Protein AF-A0ABD7BLD9-F1 (afdb_monomer)

Secondary structure (DSSP, 8-state):
--------EEEEEEEEEEEEE-TT-TTTS-TT-S--EEEEEBPTTS-HHHHHHHT-TT----TTS-EEEEEEEETTEEEEEEEETTSHHHHHHHT--TT-TT-S-EE--EEEEEEEEEEEEETTEEEEEEEEEEESSHHHHHHHHHHHHHHHHHHHHHTT-

Sequence (161 aa):
MSALLSPSFTRFAVERCIRIFAKNCEQYAPATSPNREFFLPVDPRQNAEILANITRPDYQQDPAVELGLVRTRVEGIEYSAVDAAGGALYEAAKAYVPHDHSCRFEPLGSYGGVFWRVVGHVFDAPASPMQIQVCSDEEAAKALCATFQAMLAAYQGSNRA

Radius of gyration: 18.1 Å; Cα contacts (8 Å, |Δi|>4): 274; chains: 1; bounding box: 53×32×52 Å

Mean predicted aligned error: 8.23 Å

Structure (mmCIF, N/CA/C/O backbone):
data_AF-A0ABD7BLD9-F1
#
_entry.id   AF-A0ABD7BLD9-F1
#
loop_
_atom_site.group_PDB
_atom_site.id
_atom_site.type_symbol
_atom_site.label_atom_id
_atom_site.label_alt_id
_atom_site.label_comp_id
_atom_site.label_asym_id
_atom_site.label_entity_id
_atom_site.label_seq_id
_atom_site.pdbx_PDB_ins_code
_atom_site.Cartn_x
_atom_site.Cartn_y
_atom_site.Cartn_z
_atom_site.occupancy
_atom_site.B_iso_or_equiv
_atom_site.auth_seq_id
_atom_site.auth_comp_id
_atom_site.auth_asym_id
_atom_site.auth_atom_id
_atom_site.pdbx_PDB_model_num
ATOM 1 N N . MET A 1 1 ? -34.495 15.289 6.408 1.00 37.28 1 MET A N 1
ATOM 2 C CA . MET A 1 1 ? -33.120 15.445 6.924 1.00 37.28 1 MET A CA 1
ATOM 3 C C . MET A 1 1 ? -32.543 14.045 7.055 1.00 37.28 1 MET A C 1
ATOM 5 O O . MET A 1 1 ? -32.951 13.337 7.964 1.00 37.28 1 MET A O 1
ATOM 9 N N . SER A 1 2 ? -31.717 13.592 6.105 1.00 42.50 2 SER A N 1
ATOM 10 C CA . SER A 1 2 ? -31.026 12.303 6.255 1.00 42.50 2 SER A CA 1
ATOM 11 C C . SER A 1 2 ? -29.986 12.465 7.350 1.00 42.50 2 SER A C 1
ATOM 13 O O . SER A 1 2 ? -29.088 13.294 7.210 1.00 42.50 2 SER A O 1
ATOM 15 N N . ALA A 1 3 ? -30.120 11.712 8.439 1.00 47.50 3 ALA A N 1
ATOM 16 C CA . ALA A 1 3 ? -29.008 11.516 9.351 1.00 47.50 3 ALA A CA 1
ATOM 17 C C . ALA A 1 3 ? -27.845 10.973 8.512 1.00 47.50 3 ALA A C 1
ATOM 19 O O . ALA A 1 3 ? -27.998 9.952 7.840 1.00 47.50 3 ALA A O 1
ATOM 20 N N . LEU A 1 4 ? -26.728 11.699 8.476 1.00 46.75 4 LEU A N 1
ATOM 21 C CA . LEU A 1 4 ? -25.478 11.177 7.940 1.00 46.75 4 LEU A CA 1
ATOM 22 C C . LEU A 1 4 ? -25.189 9.899 8.728 1.00 46.75 4 LEU A C 1
ATOM 24 O O . LEU A 1 4 ? -24.904 9.964 9.923 1.00 46.75 4 LEU A O 1
ATOM 28 N N . LEU A 1 5 ? -25.363 8.742 8.088 1.00 54.66 5 LEU A N 1
ATOM 29 C CA . LEU A 1 5 ? -24.954 7.462 8.645 1.00 54.66 5 LEU A CA 1
ATOM 30 C C . LEU A 1 5 ? -23.438 7.541 8.804 1.00 54.66 5 LEU A C 1
ATOM 32 O O . LEU A 1 5 ? -22.700 7.455 7.825 1.00 54.66 5 LEU A O 1
ATOM 36 N N . SER A 1 6 ? -22.976 7.794 10.026 1.00 61.00 6 SER A N 1
ATOM 37 C CA . SER A 1 6 ? -21.557 7.712 10.345 1.00 61.00 6 SER A CA 1
ATOM 38 C C . SER A 1 6 ? -21.075 6.301 9.994 1.00 61.00 6 SER A C 1
ATOM 40 O O . SER A 1 6 ? -21.747 5.334 10.376 1.00 61.00 6 SER A O 1
ATOM 42 N N . PRO A 1 7 ? -19.947 6.151 9.275 1.00 66.75 7 PRO A N 1
ATOM 43 C CA . PRO A 1 7 ? -19.446 4.837 8.900 1.00 66.75 7 PRO A CA 1
ATOM 44 C C . PRO A 1 7 ? -19.261 3.981 10.156 1.00 66.75 7 PRO A C 1
ATOM 46 O O . PRO A 1 7 ? -18.550 4.354 11.091 1.00 66.75 7 PRO A O 1
ATOM 49 N N . SER A 1 8 ? -19.947 2.839 10.191 1.00 84.06 8 SER A N 1
ATOM 50 C CA . SER A 1 8 ? -19.880 1.900 11.309 1.00 84.06 8 SER A CA 1
ATOM 51 C C . SER A 1 8 ? -18.700 0.962 11.101 1.00 84.06 8 SER A C 1
ATOM 53 O O . SER A 1 8 ? -18.798 -0.034 10.380 1.00 84.06 8 SER A O 1
ATOM 55 N N . PHE A 1 9 ? -17.564 1.307 11.706 1.00 90.62 9 PHE A N 1
ATOM 56 C CA . PHE A 1 9 ? -16.373 0.466 11.667 1.00 90.62 9 PHE A CA 1
ATOM 57 C C . PHE A 1 9 ? -16.610 -0.849 12.413 1.00 90.62 9 PHE A C 1
ATOM 59 O O . PHE A 1 9 ? -17.154 -0.873 13.515 1.00 90.62 9 PHE A O 1
ATOM 66 N N . THR A 1 10 ? -16.182 -1.951 11.808 1.00 90.94 10 THR A N 1
ATOM 67 C CA . THR A 1 10 ? -16.268 -3.301 12.385 1.00 90.94 10 THR A CA 1
ATOM 68 C C . THR A 1 10 ? -14.927 -3.784 12.918 1.00 90.94 10 THR A C 1
ATOM 70 O O . THR A 1 10 ? -14.888 -4.528 13.893 1.00 90.94 10 THR A O 1
ATOM 73 N N . ARG A 1 11 ? -13.827 -3.347 12.296 1.00 93.31 11 ARG A N 1
ATOM 74 C CA . ARG A 1 11 ? -12.450 -3.595 12.732 1.00 93.31 11 ARG A CA 1
ATOM 75 C C . ARG A 1 11 ? -11.491 -2.623 12.056 1.00 93.31 11 ARG A C 1
ATOM 77 O O . ARG A 1 11 ? -11.787 -2.096 10.983 1.00 93.31 11 ARG A O 1
ATOM 84 N N . PHE A 1 12 ? -10.306 -2.492 12.632 1.00 95.12 12 PHE A N 1
ATOM 85 C CA . PHE A 1 12 ? -9.159 -1.839 12.013 1.00 95.12 12 PHE A CA 1
ATOM 86 C C . PHE A 1 12 ? -8.058 -2.852 11.701 1.00 95.12 12 PHE A C 1
ATOM 88 O O . PHE A 1 12 ? -7.953 -3.893 12.355 1.00 95.12 12 PHE A O 1
ATOM 95 N N . ALA A 1 13 ? -7.253 -2.560 10.689 1.00 95.12 13 ALA A N 1
ATOM 96 C CA . ALA A 1 13 ? -6.106 -3.370 10.309 1.00 95.12 13 ALA A CA 1
ATOM 97 C C . ALA A 1 13 ? -4.926 -2.486 9.910 1.00 95.12 13 ALA A C 1
ATOM 99 O O . ALA A 1 13 ? -5.094 -1.322 9.541 1.00 95.12 13 ALA A O 1
ATOM 100 N N . VAL A 1 14 ? -3.737 -3.076 9.978 1.00 96.31 14 VAL A N 1
ATOM 101 C CA . VAL A 1 14 ? -2.514 -2.501 9.429 1.00 96.31 14 VAL A CA 1
ATOM 102 C C . VAL A 1 14 ? -2.194 -3.236 8.141 1.00 96.31 14 VAL A C 1
ATOM 104 O O . VAL A 1 14 ? -2.181 -4.466 8.112 1.00 96.31 14 VAL A O 1
ATOM 107 N N . GLU A 1 15 ? -1.923 -2.482 7.086 1.00 94.69 15 GLU A N 1
ATOM 108 C CA . GLU A 1 15 ? -1.541 -3.024 5.790 1.00 94.69 15 GLU A CA 1
ATOM 109 C C . GLU A 1 15 ? -0.257 -2.364 5.311 1.00 94.69 15 GLU A C 1
ATOM 111 O O . GLU A 1 15 ? -0.078 -1.149 5.417 1.00 94.69 15 GLU A O 1
ATOM 116 N N . ARG A 1 16 ? 0.629 -3.173 4.735 1.00 93.62 16 ARG A N 1
ATOM 117 C CA . ARG A 1 16 ? 1.784 -2.663 4.008 1.00 93.62 16 ARG A CA 1
ATOM 118 C C . ARG A 1 16 ? 1.305 -2.034 2.703 1.00 93.62 16 ARG A C 1
ATOM 120 O O . ARG A 1 16 ? 0.522 -2.645 1.974 1.00 93.62 16 ARG A O 1
ATOM 127 N N . CYS A 1 17 ? 1.775 -0.833 2.398 1.00 93.56 17 CYS A N 1
ATOM 128 C CA . CYS A 1 17 ? 1.384 -0.096 1.204 1.00 93.56 17 CYS A CA 1
ATOM 129 C C . CYS A 1 17 ? 2.589 0.512 0.485 1.00 93.56 17 CYS A C 1
ATOM 131 O O . CYS A 1 17 ? 3.674 0.651 1.048 1.00 93.56 17 CYS A O 1
ATOM 133 N N . ILE A 1 18 ? 2.392 0.873 -0.778 1.00 92.31 18 ILE A N 1
ATOM 134 C CA . ILE A 1 18 ? 3.360 1.634 -1.566 1.00 92.31 18 ILE A CA 1
ATOM 135 C C . ILE A 1 18 ? 2.833 3.054 -1.713 1.00 92.31 18 ILE A C 1
ATOM 137 O O . ILE A 1 18 ? 1.666 3.256 -2.055 1.00 92.31 18 ILE A O 1
ATOM 141 N N . ARG A 1 19 ? 3.704 4.030 -1.458 1.00 90.31 19 ARG A N 1
ATOM 142 C CA . ARG A 1 19 ? 3.489 5.433 -1.806 1.00 90.31 19 ARG A CA 1
ATOM 143 C C . ARG A 1 19 ? 3.684 5.600 -3.301 1.00 90.31 19 ARG A C 1
ATOM 145 O O . ARG A 1 19 ? 4.694 5.163 -3.848 1.00 90.31 19 ARG A O 1
ATOM 152 N N . ILE A 1 20 ? 2.734 6.249 -3.952 1.00 88.00 20 ILE A N 1
ATOM 153 C CA . ILE A 1 20 ? 2.707 6.376 -5.404 1.00 88.00 20 ILE A CA 1
ATOM 154 C C . ILE A 1 20 ? 2.574 7.844 -5.751 1.00 88.00 20 ILE A C 1
ATOM 156 O O . ILE A 1 20 ? 1.644 8.514 -5.304 1.00 88.00 20 ILE A O 1
ATOM 160 N N . PHE A 1 21 ? 3.478 8.329 -6.596 1.00 84.81 21 PHE A N 1
ATOM 161 C CA . PHE A 1 21 ? 3.357 9.641 -7.212 1.00 84.81 21 PHE A CA 1
ATOM 162 C C . PHE A 1 21 ? 2.781 9.477 -8.615 1.00 84.81 21 PHE A C 1
ATOM 164 O O . PHE A 1 21 ? 3.485 9.022 -9.510 1.00 84.81 21 PHE A O 1
ATOM 171 N N . ALA A 1 22 ? 1.535 9.893 -8.845 1.00 76.88 22 ALA A N 1
ATOM 172 C CA . ALA A 1 22 ? 0.863 9.934 -10.152 1.00 76.88 22 ALA A CA 1
ATOM 173 C C . ALA A 1 22 ? 1.484 10.966 -11.121 1.00 76.88 22 ALA A C 1
ATOM 175 O O . ALA A 1 22 ? 0.788 11.745 -11.779 1.00 76.88 22 ALA A O 1
ATOM 176 N N . LYS A 1 23 ? 2.813 11.038 -11.212 1.00 62.81 23 LYS A N 1
ATOM 177 C CA . LYS A 1 23 ? 3.492 11.817 -12.240 1.00 62.81 23 LYS A CA 1
ATOM 178 C C . LYS A 1 23 ? 3.207 11.130 -13.580 1.00 62.81 23 LYS A C 1
ATOM 180 O O . LYS A 1 23 ? 3.494 9.950 -13.733 1.00 62.81 23 LYS A O 1
ATOM 185 N N . ASN A 1 24 ? 2.606 11.866 -14.515 1.00 56.00 24 ASN A N 1
ATOM 186 C CA . ASN A 1 24 ? 2.241 11.412 -15.866 1.00 56.00 24 ASN A CA 1
ATOM 187 C C . ASN A 1 24 ? 1.140 10.335 -15.951 1.00 56.00 24 ASN A C 1
ATOM 189 O O . ASN A 1 24 ? 0.988 9.720 -17.000 1.00 56.00 24 ASN A O 1
ATOM 193 N N . CYS A 1 25 ? 0.350 10.125 -14.892 1.00 60.03 25 CYS A N 1
ATOM 194 C CA . CYS A 1 25 ? -0.799 9.220 -14.940 1.00 60.03 25 CYS A CA 1
ATOM 195 C C . CYS A 1 25 ? -2.110 10.017 -14.841 1.00 60.03 25 CYS A C 1
ATOM 197 O O . CYS A 1 25 ? -2.700 10.147 -13.766 1.00 60.03 25 CYS A O 1
ATOM 199 N N . GLU A 1 26 ? -2.539 10.590 -15.973 1.00 58.91 26 GLU A N 1
ATOM 200 C CA . GLU A 1 26 ? -3.742 11.440 -16.065 1.00 58.91 26 GLU A CA 1
ATOM 201 C C . GLU A 1 26 ? -5.019 10.728 -15.595 1.00 58.91 26 GLU A C 1
ATOM 203 O O . GLU A 1 26 ? -5.935 11.377 -15.096 1.00 58.91 26 GLU A O 1
ATOM 208 N N . GLN A 1 27 ? -5.039 9.393 -15.680 1.00 59.97 27 GLN A N 1
ATOM 209 C CA . GLN A 1 27 ? -6.126 8.531 -15.212 1.00 59.97 27 GLN A CA 1
ATOM 210 C C . GLN A 1 27 ? -6.359 8.618 -13.692 1.00 59.97 27 GLN A C 1
ATOM 212 O O . GLN A 1 27 ? -7.491 8.446 -13.246 1.00 59.97 27 GLN A O 1
ATOM 217 N N . TYR A 1 28 ? -5.320 8.895 -12.893 1.00 58.81 28 TYR A N 1
ATOM 218 C CA . TYR A 1 28 ? -5.415 8.917 -11.424 1.00 58.81 28 TYR A CA 1
ATOM 219 C C . TYR A 1 28 ? -5.365 10.318 -10.827 1.00 58.81 28 TYR A C 1
ATOM 221 O O . TYR A 1 28 ? -5.981 10.567 -9.792 1.00 58.81 28 TYR A O 1
ATOM 229 N N . ALA A 1 29 ? -4.650 11.241 -11.466 1.00 57.00 29 ALA A N 1
ATOM 230 C CA . ALA A 1 29 ? -4.637 12.638 -11.068 1.00 57.00 29 ALA A CA 1
ATOM 231 C C . ALA A 1 29 ? -4.320 13.518 -12.288 1.00 57.00 29 ALA A C 1
ATOM 233 O O . ALA A 1 29 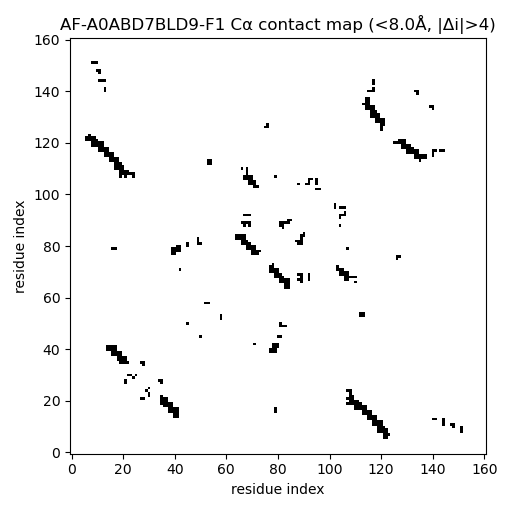? -3.227 13.397 -12.851 1.00 57.00 29 ALA A O 1
ATOM 234 N N . PRO A 1 30 ? -5.219 14.441 -12.683 1.00 60.75 30 PRO A N 1
ATOM 235 C CA . PRO A 1 30 ? -4.916 15.438 -13.703 1.00 60.75 30 PRO A CA 1
ATOM 236 C C . PRO A 1 30 ? -3.645 16.213 -13.355 1.00 60.75 30 PRO A C 1
ATOM 238 O O . PRO A 1 30 ? -3.318 16.397 -12.178 1.00 60.75 30 PRO A O 1
ATOM 241 N N . ALA A 1 31 ? -2.959 16.759 -14.363 1.00 61.91 31 ALA A N 1
ATOM 242 C CA . ALA A 1 31 ? -1.748 17.545 -14.136 1.00 61.91 31 ALA A CA 1
ATOM 243 C C . ALA A 1 31 ? -1.967 18.779 -13.220 1.00 61.91 31 ALA A C 1
ATOM 245 O O . ALA A 1 31 ? -1.028 19.348 -12.665 1.00 61.91 31 ALA A O 1
ATOM 246 N N . THR A 1 32 ? -3.208 19.188 -13.005 1.00 61.50 32 THR A N 1
ATOM 247 C CA . THR A 1 32 ? -3.576 20.300 -12.125 1.00 61.50 32 THR A CA 1
ATOM 248 C C . THR A 1 32 ? -3.943 19.868 -10.703 1.00 61.50 32 THR A C 1
ATOM 250 O O . THR A 1 32 ? -4.172 20.728 -9.857 1.00 61.50 32 THR A O 1
ATOM 253 N N . SER A 1 33 ? -3.994 18.562 -10.406 1.00 59.97 33 SER A N 1
ATOM 254 C CA . SER A 1 33 ? -4.363 18.071 -9.075 1.00 59.97 33 SER A CA 1
ATOM 255 C C . SER A 1 33 ? -3.238 18.315 -8.060 1.00 59.97 33 SER A C 1
ATOM 257 O O . SER A 1 33 ? -2.103 17.894 -8.313 1.00 59.97 33 SER A O 1
ATOM 259 N N . PRO A 1 34 ? -3.530 18.930 -6.896 1.00 59.12 34 PRO A N 1
ATOM 260 C CA . PRO A 1 34 ? -2.574 19.040 -5.794 1.00 59.12 34 PRO A CA 1
ATOM 261 C C . PRO A 1 34 ? -2.319 17.684 -5.113 1.00 59.12 34 PRO A C 1
ATOM 263 O O . PRO A 1 34 ? -1.252 17.472 -4.545 1.00 59.12 34 PRO A O 1
ATOM 266 N N . ASN A 1 35 ? -3.261 16.741 -5.226 1.00 61.50 35 ASN A N 1
ATOM 267 C CA . ASN A 1 35 ? -3.165 15.397 -4.661 1.00 61.50 35 ASN A CA 1
ATOM 268 C C . ASN A 1 35 ? -2.783 14.406 -5.760 1.00 61.50 35 ASN A C 1
ATOM 270 O O . ASN A 1 35 ? -3.634 13.726 -6.332 1.00 61.50 35 ASN A O 1
ATOM 274 N N . ARG A 1 36 ? -1.488 14.359 -6.083 1.00 75.06 36 ARG A N 1
ATOM 275 C CA . ARG A 1 36 ? -0.913 13.323 -6.961 1.00 75.06 36 ARG A CA 1
ATOM 276 C C . ARG A 1 36 ? -0.266 12.182 -6.190 1.00 75.06 36 ARG A C 1
ATOM 278 O O . ARG A 1 36 ? 0.298 11.277 -6.795 1.00 75.06 36 ARG A O 1
ATOM 285 N N . GLU A 1 37 ? -0.303 12.258 -4.871 1.00 85.19 37 GLU A N 1
ATOM 286 C CA . GLU A 1 37 ? 0.210 11.238 -3.980 1.00 85.19 37 GLU A CA 1
ATOM 287 C C . GLU A 1 37 ? -0.949 10.406 -3.445 1.00 85.19 37 GLU A C 1
ATOM 289 O O . GLU A 1 37 ? -1.935 10.947 -2.944 1.00 85.19 37 GLU A O 1
ATOM 294 N N . PHE A 1 38 ? -0.825 9.091 -3.550 1.00 87.00 38 PHE A N 1
ATOM 295 C CA . PHE A 1 38 ? -1.772 8.150 -2.971 1.00 87.00 38 PHE A CA 1
ATOM 296 C C . PHE A 1 38 ? -1.052 6.863 -2.569 1.00 87.00 38 PHE A C 1
ATOM 298 O O . PHE A 1 38 ? 0.122 6.665 -2.885 1.00 87.00 38 PHE A O 1
ATOM 305 N N . PHE A 1 39 ? -1.759 5.996 -1.848 1.00 90.00 39 PHE A N 1
ATOM 306 C CA . PHE A 1 39 ? -1.203 4.765 -1.305 1.00 90.00 39 PHE A CA 1
ATOM 307 C C . PHE A 1 39 ? -2.100 3.588 -1.665 1.00 90.00 39 PHE A C 1
ATOM 309 O O . PHE A 1 39 ? -3.309 3.627 -1.431 1.00 90.00 39 PHE A O 1
ATOM 316 N N . LEU A 1 40 ? -1.501 2.528 -2.199 1.00 91.62 40 LEU A N 1
ATOM 317 C CA . LEU A 1 40 ? -2.186 1.264 -2.462 1.00 91.62 40 LEU A CA 1
ATOM 318 C C . LEU A 1 40 ? -1.556 0.145 -1.635 1.00 91.62 40 LEU A C 1
ATOM 320 O O . LEU A 1 40 ? -0.348 0.186 -1.388 1.00 91.62 40 LEU A O 1
ATOM 324 N N . PRO A 1 41 ? -2.345 -0.847 -1.189 1.00 93.75 41 PRO A N 1
ATOM 325 C CA . PRO A 1 41 ? -1.791 -1.997 -0.492 1.00 93.75 41 PRO A CA 1
ATOM 326 C C . PRO A 1 41 ? -0.860 -2.764 -1.436 1.00 93.75 41 PRO A C 1
ATOM 328 O O . PRO A 1 41 ? -1.030 -2.735 -2.658 1.00 93.75 41 PRO A O 1
ATOM 331 N N . VAL A 1 42 ? 0.134 -3.443 -0.877 1.00 93.31 42 VAL A N 1
ATOM 332 C CA . VAL A 1 42 ? 1.005 -4.330 -1.658 1.00 93.31 42 VAL A CA 1
ATOM 333 C C . VAL A 1 42 ? 0.211 -5.570 -2.072 1.00 93.31 42 VAL A C 1
ATOM 335 O O . VAL A 1 42 ? -0.470 -6.160 -1.234 1.00 93.31 42 VAL A O 1
ATOM 338 N N . ASP A 1 43 ? 0.286 -5.966 -3.346 1.00 92.00 43 ASP A N 1
ATOM 339 C CA . ASP A 1 43 ? -0.347 -7.200 -3.828 1.00 92.00 43 ASP A CA 1
ATOM 340 C C . ASP A 1 43 ? 0.174 -8.385 -2.996 1.00 92.00 43 ASP A C 1
ATOM 342 O O . ASP A 1 43 ? 1.391 -8.543 -2.870 1.00 92.00 43 ASP A O 1
ATOM 346 N N . PRO A 1 44 ? -0.694 -9.239 -2.424 1.00 88.38 44 PRO A N 1
ATOM 347 C CA . PRO A 1 44 ? -0.256 -10.370 -1.603 1.00 88.38 44 PRO A CA 1
ATOM 348 C C . PRO A 1 44 ? 0.622 -11.377 -2.364 1.00 88.38 44 PRO A C 1
ATOM 350 O O . PRO A 1 44 ? 1.295 -12.196 -1.745 1.00 88.38 44 PRO A O 1
ATOM 353 N N . ARG A 1 45 ? 0.625 -11.326 -3.702 1.00 89.50 45 ARG A N 1
ATOM 354 C CA . ARG A 1 45 ? 1.457 -12.155 -4.585 1.00 89.50 45 ARG A CA 1
ATOM 355 C C . ARG A 1 45 ? 2.773 -11.473 -4.976 1.00 89.50 45 ARG A C 1
ATOM 357 O O . ARG A 1 45 ? 3.512 -12.027 -5.787 1.00 89.50 45 ARG A O 1
ATOM 364 N N . GLN A 1 46 ? 3.056 -10.278 -4.452 1.00 90.62 46 GLN A N 1
ATOM 365 C CA . GLN A 1 46 ? 4.307 -9.557 -4.678 1.00 90.62 46 GLN A CA 1
ATOM 366 C C . GLN A 1 46 ? 5.505 -10.457 -4.358 1.00 90.62 46 GLN A C 1
ATOM 368 O O . GLN A 1 46 ? 5.567 -11.074 -3.294 1.00 90.62 46 GLN A O 1
ATOM 373 N N . ASN A 1 47 ? 6.496 -10.484 -5.252 1.00 88.31 47 ASN A N 1
ATOM 374 C CA . ASN A 1 47 ? 7.745 -11.186 -4.982 1.00 88.31 47 ASN A CA 1
ATOM 375 C C . ASN A 1 47 ? 8.448 -10.540 -3.773 1.00 88.31 47 ASN A C 1
ATOM 377 O O . ASN A 1 47 ? 8.790 -9.350 -3.799 1.00 88.31 47 ASN A O 1
ATOM 381 N N . ALA A 1 48 ? 8.654 -11.339 -2.723 1.00 86.19 48 ALA A N 1
ATOM 382 C CA . ALA A 1 48 ? 9.219 -10.899 -1.455 1.00 86.19 48 ALA A CA 1
ATOM 383 C C . ALA A 1 48 ? 10.667 -10.398 -1.579 1.00 86.19 48 ALA A C 1
ATOM 385 O O . ALA A 1 48 ? 11.038 -9.474 -0.861 1.00 86.19 48 ALA A O 1
ATOM 386 N N . GLU A 1 49 ? 11.467 -10.948 -2.497 1.00 86.00 49 GLU A N 1
ATOM 387 C CA . GLU A 1 49 ? 12.856 -10.525 -2.717 1.00 86.00 49 GLU A CA 1
ATOM 388 C C . GLU A 1 49 ? 12.918 -9.130 -3.346 1.00 86.00 49 GLU A C 1
ATOM 390 O O . GLU A 1 49 ? 13.654 -8.263 -2.871 1.00 86.00 49 GLU A O 1
ATOM 395 N N . ILE A 1 50 ? 12.084 -8.881 -4.363 1.00 84.69 50 ILE A N 1
ATOM 396 C CA . ILE A 1 50 ? 11.954 -7.556 -4.990 1.00 84.69 50 ILE A CA 1
ATOM 397 C C . ILE A 1 50 ? 11.519 -6.537 -3.940 1.00 84.69 50 ILE A C 1
ATOM 399 O O . ILE A 1 50 ? 12.137 -5.481 -3.801 1.00 84.69 50 ILE A O 1
ATOM 403 N N . LEU A 1 51 ? 10.493 -6.882 -3.157 1.00 85.00 51 LEU A N 1
ATOM 404 C CA . LEU A 1 51 ? 9.980 -6.010 -2.110 1.00 85.00 51 LEU A CA 1
ATOM 405 C C . LEU A 1 51 ? 11.044 -5.724 -1.041 1.00 85.00 51 LEU A C 1
ATOM 407 O O . LEU A 1 51 ? 11.226 -4.573 -0.664 1.00 85.00 51 LEU A O 1
ATOM 411 N N . ALA A 1 52 ? 11.788 -6.736 -0.585 1.00 84.31 52 ALA A N 1
ATOM 412 C CA . ALA A 1 52 ? 12.858 -6.564 0.395 1.00 84.31 52 ALA A CA 1
ATOM 413 C C . ALA A 1 52 ? 13.942 -5.596 -0.103 1.00 84.31 52 ALA A C 1
ATOM 415 O O . ALA A 1 52 ? 14.391 -4.738 0.658 1.00 84.31 52 ALA A O 1
ATOM 416 N N . ASN A 1 53 ? 14.318 -5.678 -1.381 1.00 81.25 53 ASN A N 1
ATOM 417 C CA . ASN A 1 53 ? 15.341 -4.816 -1.973 1.00 81.25 53 ASN A CA 1
ATOM 418 C C . ASN A 1 53 ? 14.921 -3.343 -2.022 1.00 81.25 53 ASN A C 1
ATOM 420 O O . ASN A 1 53 ? 15.700 -2.479 -1.628 1.00 81.25 53 ASN A O 1
ATOM 424 N N . ILE A 1 54 ? 13.682 -3.053 -2.422 1.00 80.56 54 ILE A N 1
ATOM 425 C CA . ILE A 1 54 ? 13.186 -1.669 -2.555 1.00 80.56 54 ILE A CA 1
ATOM 426 C C . ILE A 1 54 ? 12.770 -1.032 -1.219 1.00 80.56 54 ILE A C 1
ATOM 428 O O . ILE A 1 54 ? 12.372 0.133 -1.180 1.00 80.56 54 ILE A O 1
ATOM 432 N N . THR A 1 55 ? 12.824 -1.797 -0.124 1.00 80.94 55 THR A N 1
ATOM 433 C CA . THR A 1 55 ? 12.456 -1.340 1.231 1.00 80.94 55 THR A CA 1
ATOM 434 C C . THR A 1 55 ? 13.638 -0.996 2.118 1.00 80.94 55 THR A C 1
ATOM 436 O O . THR A 1 55 ? 13.441 -0.605 3.268 1.00 80.94 55 THR A O 1
ATOM 439 N N . ARG A 1 56 ? 14.865 -1.148 1.617 1.00 70.31 56 ARG A N 1
ATOM 440 C CA . ARG A 1 56 ? 16.049 -0.857 2.418 1.00 70.31 56 ARG A CA 1
ATOM 441 C C . ARG A 1 56 ? 16.189 0.657 2.635 1.00 70.31 56 ARG A C 1
ATOM 443 O O . ARG A 1 56 ? 15.931 1.417 1.704 1.00 70.31 56 ARG A O 1
ATOM 450 N N . PRO A 1 57 ? 16.608 1.121 3.826 1.00 60.69 57 PRO A N 1
ATOM 451 C CA . PRO A 1 57 ? 16.788 2.551 4.103 1.00 60.69 57 PRO A CA 1
ATOM 452 C C . PRO A 1 57 ? 17.819 3.230 3.192 1.00 60.69 57 PRO A C 1
ATOM 454 O O . PRO A 1 57 ? 17.738 4.430 2.946 1.00 60.69 57 PRO A O 1
ATOM 457 N N . ASP A 1 58 ? 18.790 2.459 2.705 1.00 60.66 58 ASP A N 1
ATOM 458 C CA . ASP A 1 58 ? 19.835 2.861 1.767 1.00 60.66 58 ASP A CA 1
ATOM 459 C C . ASP A 1 58 ? 19.455 2.605 0.304 1.00 60.66 58 ASP A C 1
ATOM 461 O O . ASP A 1 58 ? 20.287 2.820 -0.579 1.00 60.66 58 ASP A O 1
ATOM 465 N N . TYR A 1 59 ? 18.215 2.176 0.028 1.00 63.38 59 TYR A N 1
ATOM 466 C CA . TYR A 1 59 ? 17.704 2.078 -1.332 1.00 63.38 59 TYR A CA 1
ATOM 467 C C . TYR A 1 59 ? 17.617 3.481 -1.933 1.00 63.38 59 TYR A C 1
ATOM 469 O O . TYR A 1 59 ? 16.611 4.187 -1.848 1.00 63.38 59 TYR A O 1
ATOM 477 N N . GLN A 1 60 ? 18.711 3.896 -2.555 1.00 61.06 60 GLN A N 1
ATOM 478 C CA . GLN A 1 60 ? 18.674 4.892 -3.599 1.00 61.06 60 GLN A CA 1
ATOM 479 C C . GLN A 1 60 ? 18.132 4.188 -4.831 1.00 61.06 60 GLN A C 1
ATOM 481 O O . GLN A 1 60 ? 18.596 3.102 -5.176 1.00 61.06 60 GLN A O 1
ATOM 486 N N . GLN A 1 61 ? 17.123 4.785 -5.461 1.00 63.06 61 GLN A N 1
ATOM 487 C CA . GLN A 1 61 ? 16.641 4.320 -6.749 1.00 63.06 61 GLN A CA 1
ATOM 488 C C . GLN A 1 61 ? 17.831 4.354 -7.713 1.00 63.06 61 GLN A C 1
ATOM 490 O O . GLN A 1 61 ? 18.217 5.425 -8.178 1.00 63.06 61 GLN A O 1
ATOM 495 N N . ASP A 1 62 ? 18.461 3.198 -7.927 1.00 61.06 62 ASP A N 1
ATOM 496 C CA . ASP A 1 62 ? 19.539 3.058 -8.893 1.00 61.06 62 ASP A CA 1
ATOM 497 C C . ASP A 1 62 ? 18.944 3.439 -10.253 1.00 61.06 62 ASP A C 1
ATOM 499 O O . ASP A 1 62 ? 17.992 2.787 -10.690 1.00 61.06 62 ASP A O 1
ATOM 503 N N . PRO A 1 63 ? 19.442 4.492 -10.925 1.00 56.34 63 PRO A N 1
ATOM 504 C CA . PRO A 1 63 ? 18.932 4.885 -12.231 1.00 56.34 63 PRO A CA 1
ATOM 505 C C . PRO A 1 63 ? 19.015 3.757 -13.270 1.00 56.34 63 PRO A C 1
ATOM 507 O O . PRO A 1 63 ? 18.294 3.807 -14.263 1.00 56.34 63 PRO A O 1
ATOM 510 N N . ALA A 1 64 ? 19.881 2.757 -13.056 1.00 54.03 64 ALA A N 1
ATOM 511 C CA . ALA A 1 64 ? 19.991 1.568 -13.895 1.00 54.03 64 ALA A CA 1
ATOM 512 C C . ALA A 1 64 ? 18.940 0.487 -13.575 1.00 54.03 64 ALA A C 1
ATOM 514 O O . ALA A 1 64 ? 18.676 -0.367 -14.420 1.00 54.03 64 ALA A O 1
ATOM 515 N N . VAL A 1 65 ? 18.322 0.518 -12.388 1.00 64.25 65 VAL A N 1
ATOM 516 C CA . VAL A 1 65 ? 17.232 -0.387 -12.001 1.00 64.25 65 VAL A CA 1
ATOM 517 C C . VAL A 1 65 ? 15.909 0.342 -12.194 1.00 64.25 65 VAL A C 1
ATOM 519 O O . VAL A 1 65 ? 15.340 0.936 -11.276 1.00 64.25 65 VAL A O 1
ATOM 522 N N . GLU A 1 66 ? 15.406 0.299 -13.423 1.00 74.38 66 GLU A N 1
ATOM 523 C CA . GLU A 1 66 ? 14.060 0.779 -13.705 1.00 74.38 66 GLU A CA 1
ATOM 524 C C . GLU A 1 66 ? 13.044 -0.133 -13.000 1.00 74.38 66 GLU A C 1
ATOM 526 O O . GLU A 1 66 ? 13.123 -1.360 -13.083 1.00 74.38 66 GLU A O 1
ATOM 531 N N . LEU A 1 67 ? 12.107 0.469 -12.267 1.00 80.19 67 LEU A N 1
ATOM 532 C CA . LEU A 1 67 ? 11.031 -0.247 -11.593 1.00 80.19 67 LEU A CA 1
ATOM 533 C C . LEU A 1 67 ? 9.715 0.016 -12.309 1.00 80.19 67 LEU A C 1
ATOM 535 O O . LEU A 1 67 ? 9.360 1.161 -12.589 1.00 80.19 67 LEU A O 1
ATOM 539 N N . GLY A 1 68 ? 8.970 -1.053 -12.540 1.00 83.38 68 GLY A N 1
ATOM 540 C CA . GLY A 1 68 ? 7.605 -1.010 -13.034 1.00 83.38 68 GLY A CA 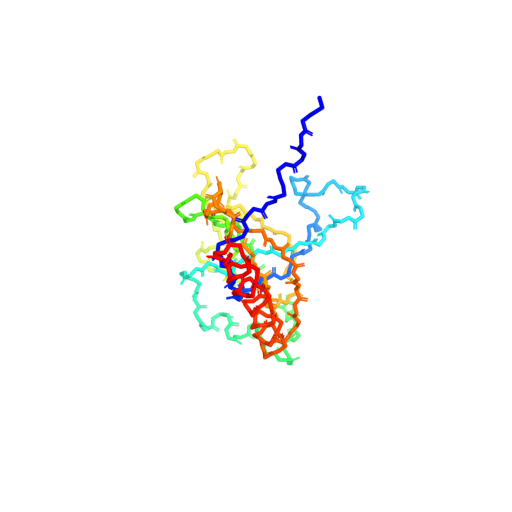1
ATOM 541 C C . GLY A 1 68 ? 6.679 -1.105 -11.846 1.00 83.38 68 GLY A C 1
ATOM 542 O O . GLY A 1 68 ? 6.689 -2.110 -11.138 1.00 83.38 68 GLY A O 1
ATOM 543 N N . LEU A 1 69 ? 5.889 -0.063 -11.619 1.00 87.38 69 LEU A N 1
ATOM 544 C CA . LEU A 1 69 ? 4.812 -0.097 -10.646 1.00 87.38 69 LEU A CA 1
ATOM 545 C C . LEU A 1 69 ? 3.509 -0.355 -11.402 1.00 87.38 69 LEU A C 1
ATOM 547 O O . LEU A 1 69 ? 3.174 0.387 -12.322 1.00 87.38 69 LEU A O 1
ATOM 551 N N . VAL A 1 70 ? 2.770 -1.389 -11.013 1.00 88.19 70 VAL A N 1
ATOM 552 C CA . VAL A 1 70 ? 1.508 -1.761 -11.658 1.00 88.19 70 VAL A CA 1
ATOM 553 C C . VAL A 1 70 ? 0.368 -1.837 -10.669 1.00 88.19 70 VAL A C 1
ATOM 555 O O . VAL A 1 70 ? 0.526 -2.296 -9.536 1.00 88.19 70 VAL A O 1
ATOM 558 N N . ARG A 1 71 ? -0.806 -1.411 -11.122 1.00 86.69 71 ARG A N 1
ATOM 559 C CA . ARG A 1 71 ? -2.072 -1.687 -10.469 1.00 86.69 71 ARG A CA 1
ATOM 560 C C . ARG A 1 71 ? -2.440 -3.122 -10.778 1.00 86.69 71 ARG A C 1
ATOM 562 O O . ARG A 1 71 ? -2.445 -3.536 -11.938 1.00 86.69 71 ARG A O 1
ATOM 569 N N . THR A 1 72 ? -2.797 -3.853 -9.738 1.00 86.81 72 THR A N 1
ATOM 570 C CA . THR A 1 72 ? -3.376 -5.185 -9.855 1.00 86.81 72 THR A CA 1
ATOM 571 C C . THR A 1 72 ? -4.728 -5.211 -9.158 1.00 86.81 72 THR A C 1
ATOM 573 O O . THR A 1 72 ? -5.043 -4.356 -8.325 1.00 86.81 72 THR A O 1
ATOM 576 N N . ARG A 1 73 ? -5.555 -6.195 -9.512 1.00 84.81 73 ARG A N 1
ATOM 577 C CA . ARG A 1 73 ? -6.841 -6.431 -8.859 1.00 84.81 73 ARG A CA 1
ATOM 578 C C . ARG A 1 73 ? -6.956 -7.895 -8.457 1.00 84.81 73 ARG A C 1
ATOM 580 O O . ARG A 1 73 ? -6.781 -8.779 -9.296 1.00 84.81 73 ARG A O 1
ATOM 587 N N . VAL A 1 74 ? -7.255 -8.145 -7.187 1.00 81.44 74 VAL A N 1
ATOM 588 C CA . VAL A 1 74 ? -7.513 -9.486 -6.641 1.00 81.44 74 VAL A CA 1
ATOM 589 C C . VAL A 1 74 ? -8.848 -9.429 -5.922 1.00 81.44 74 VAL A C 1
ATOM 591 O O . VAL A 1 74 ? -9.031 -8.592 -5.048 1.00 81.44 74 VAL A O 1
ATOM 594 N N . GLU A 1 75 ? -9.804 -10.258 -6.348 1.00 80.44 75 GLU A N 1
ATOM 595 C CA . GLU A 1 75 ? -11.144 -10.337 -5.734 1.00 80.44 75 GLU A CA 1
ATOM 596 C C . GLU A 1 75 ? -11.866 -8.976 -5.621 1.00 80.44 75 GLU A C 1
ATOM 598 O O . GLU A 1 75 ? -12.617 -8.715 -4.689 1.00 80.44 75 GLU A O 1
ATOM 603 N N . GLY A 1 76 ? -11.635 -8.083 -6.590 1.00 76.94 76 GLY A N 1
ATOM 604 C CA . GLY A 1 76 ? -12.228 -6.740 -6.609 1.00 76.94 76 GLY A CA 1
ATOM 605 C C . GLY A 1 76 ? -11.464 -5.684 -5.803 1.00 76.94 76 GLY A C 1
ATOM 606 O O . GLY A 1 76 ? -11.789 -4.507 -5.916 1.00 76.94 76 GLY A O 1
ATOM 607 N N . ILE A 1 77 ? -10.421 -6.068 -5.065 1.00 81.75 77 ILE A N 1
ATOM 608 C CA . ILE A 1 77 ? -9.568 -5.157 -4.296 1.00 81.75 77 ILE A CA 1
ATOM 609 C C . ILE A 1 77 ? -8.388 -4.716 -5.160 1.00 81.75 77 ILE A C 1
ATOM 611 O O . ILE A 1 77 ? -7.758 -5.533 -5.836 1.00 81.75 77 ILE A O 1
ATOM 615 N N . GLU A 1 78 ? -8.102 -3.416 -5.154 1.00 87.12 78 GLU A N 1
ATOM 616 C CA . GLU A 1 78 ? -6.977 -2.835 -5.885 1.00 87.12 78 GLU A CA 1
ATOM 617 C C . GLU A 1 78 ? -5.702 -2.863 -5.046 1.00 87.12 78 GLU A C 1
ATOM 619 O O . GLU A 1 78 ? -5.688 -2.425 -3.893 1.00 87.12 78 GLU A O 1
ATOM 624 N N . TYR A 1 79 ? -4.623 -3.332 -5.661 1.00 90.62 79 TYR A N 1
ATOM 625 C CA . TYR A 1 79 ? -3.296 -3.390 -5.073 1.00 90.62 79 TYR A CA 1
ATOM 626 C C . TYR A 1 79 ? -2.275 -2.725 -5.989 1.00 90.62 79 TYR A C 1
ATOM 628 O O . TYR A 1 79 ? -2.544 -2.372 -7.141 1.00 90.62 79 TYR A O 1
ATOM 636 N N . SER A 1 80 ? -1.078 -2.573 -5.447 1.00 91.81 80 SER A N 1
ATOM 637 C CA . SER A 1 80 ? 0.123 -2.202 -6.173 1.00 91.81 80 SER A CA 1
ATOM 638 C C . SER A 1 80 ? 1.134 -3.339 -6.113 1.00 91.81 80 SER A C 1
ATOM 640 O O . SER A 1 80 ? 1.339 -3.941 -5.057 1.00 91.81 80 SER A O 1
ATOM 642 N N . ALA A 1 81 ? 1.770 -3.621 -7.242 1.00 92.00 81 ALA A N 1
ATOM 643 C CA . ALA A 1 81 ? 2.902 -4.530 -7.330 1.00 92.00 81 ALA A CA 1
ATOM 644 C C . ALA A 1 81 ? 4.071 -3.830 -8.027 1.00 92.00 81 ALA A C 1
ATOM 646 O O . ALA A 1 81 ? 3.869 -2.949 -8.865 1.00 92.00 81 ALA A O 1
ATOM 647 N N . VAL A 1 82 ? 5.287 -4.216 -7.658 1.00 90.38 82 VAL A N 1
ATOM 648 C CA . VAL A 1 82 ? 6.539 -3.698 -8.210 1.00 90.38 82 VAL A CA 1
ATOM 649 C C . VAL A 1 82 ? 7.322 -4.839 -8.825 1.00 90.38 82 VAL A C 1
ATOM 651 O O . VAL A 1 82 ? 7.437 -5.916 -8.236 1.00 90.38 82 VAL A O 1
ATOM 654 N N . ASP A 1 83 ? 7.910 -4.572 -9.978 1.00 88.62 83 ASP A N 1
ATOM 655 C CA . ASP A 1 83 ? 8.841 -5.475 -10.637 1.00 88.62 83 ASP A CA 1
ATOM 656 C C . ASP A 1 83 ? 10.016 -4.690 -11.220 1.00 88.62 83 ASP A C 1
ATOM 658 O O . ASP A 1 83 ? 9.913 -3.484 -11.461 1.00 88.62 83 ASP A O 1
ATOM 662 N N . ALA A 1 84 ? 11.146 -5.362 -11.400 1.00 85.38 84 ALA A N 1
ATOM 663 C CA . ALA A 1 84 ? 12.325 -4.763 -12.010 1.00 85.38 84 ALA A CA 1
ATOM 664 C C . ALA A 1 84 ? 12.208 -4.757 -13.542 1.00 85.38 84 ALA A C 1
ATOM 666 O O . ALA A 1 84 ? 11.423 -5.509 -14.123 1.00 85.38 84 ALA A O 1
ATOM 667 N N . ALA A 1 85 ? 13.015 -3.925 -14.200 1.00 80.38 85 ALA A N 1
ATOM 668 C CA . ALA A 1 85 ? 13.139 -3.881 -15.652 1.00 80.38 85 ALA A CA 1
ATOM 669 C C . ALA A 1 85 ? 13.353 -5.282 -16.248 1.00 80.38 85 ALA A C 1
ATOM 671 O O . ALA A 1 85 ? 14.176 -6.056 -15.757 1.00 80.38 85 ALA A O 1
ATOM 672 N N . GLY A 1 86 ? 12.614 -5.608 -17.310 1.00 79.19 86 GLY A N 1
ATOM 673 C CA . GLY A 1 86 ? 12.637 -6.933 -17.940 1.00 79.19 86 GLY A CA 1
ATOM 674 C C . GLY A 1 86 ? 11.872 -8.024 -17.178 1.00 79.19 86 GLY A C 1
ATOM 675 O O . GLY A 1 86 ? 11.759 -9.144 -17.676 1.00 79.19 86 GLY A O 1
ATOM 676 N N . GLY A 1 87 ? 11.328 -7.720 -15.996 1.00 83.88 87 GLY A N 1
ATOM 677 C CA . GL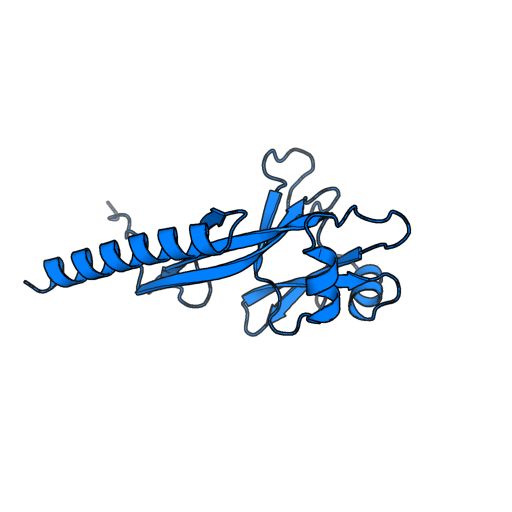Y A 1 87 ? 10.414 -8.594 -15.271 1.00 83.88 87 GLY A CA 1
ATOM 678 C C . GLY A 1 87 ? 9.051 -8.713 -15.959 1.00 83.88 87 GLY A C 1
ATOM 679 O O . GLY A 1 87 ? 8.637 -7.852 -16.739 1.00 83.88 87 GLY A O 1
ATOM 680 N N . ALA A 1 88 ? 8.329 -9.800 -15.682 1.00 84.69 88 ALA A N 1
ATOM 681 C CA . ALA A 1 88 ? 7.071 -10.105 -16.361 1.00 84.69 88 ALA A CA 1
ATOM 682 C C . ALA A 1 88 ? 5.978 -9.054 -16.103 1.00 84.69 88 ALA A C 1
ATOM 684 O O . ALA A 1 88 ? 5.215 -8.735 -17.015 1.00 84.69 88 ALA A O 1
ATOM 685 N N . LEU A 1 89 ? 5.895 -8.502 -14.885 1.00 82.56 89 LEU A N 1
ATOM 686 C CA . LEU A 1 89 ? 4.920 -7.453 -14.573 1.00 82.56 89 LEU A CA 1
ATOM 687 C C . LEU A 1 89 ? 5.343 -6.117 -15.182 1.00 82.56 89 LEU A C 1
ATOM 689 O O . LEU A 1 89 ? 4.488 -5.373 -15.653 1.00 82.56 89 LEU A O 1
ATOM 693 N N . TYR A 1 90 ? 6.647 -5.834 -15.205 1.00 82.62 90 TYR A N 1
ATOM 694 C CA . TYR A 1 90 ? 7.198 -4.631 -15.826 1.00 82.62 90 TYR A CA 1
ATOM 695 C C . TYR A 1 90 ? 6.914 -4.606 -17.337 1.00 82.62 90 TYR A C 1
ATOM 697 O O . TYR A 1 90 ? 6.3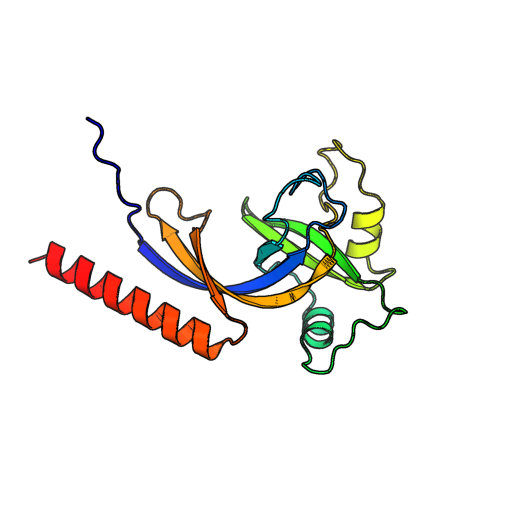79 -3.623 -17.851 1.00 82.62 90 TYR A O 1
ATOM 705 N N . GLU A 1 91 ? 7.187 -5.702 -18.051 1.00 83.12 91 GLU A N 1
ATOM 706 C CA . GLU A 1 91 ? 6.904 -5.784 -19.489 1.00 83.12 91 GLU A CA 1
ATOM 707 C C . GLU A 1 91 ? 5.395 -5.764 -19.776 1.00 83.12 91 GLU A C 1
ATOM 709 O O . GLU A 1 91 ? 4.952 -5.108 -20.720 1.00 83.12 91 GLU A O 1
ATOM 714 N N . ALA A 1 92 ? 4.577 -6.392 -18.922 1.00 78.12 92 ALA A N 1
ATOM 715 C CA . ALA A 1 92 ? 3.123 -6.306 -19.035 1.00 78.12 92 ALA A CA 1
ATOM 716 C C . ALA A 1 92 ? 2.592 -4.876 -18.816 1.00 78.12 92 ALA A C 1
ATOM 718 O O . ALA A 1 92 ? 1.665 -4.464 -19.509 1.00 78.12 92 ALA A O 1
ATOM 719 N N . ALA A 1 93 ? 3.196 -4.105 -17.904 1.00 76.81 93 ALA A N 1
ATOM 720 C CA . ALA A 1 93 ? 2.872 -2.694 -17.686 1.00 76.81 93 ALA A CA 1
ATOM 721 C C . ALA A 1 93 ? 3.166 -1.840 -18.920 1.00 76.81 93 ALA A C 1
ATOM 723 O O . ALA A 1 93 ? 2.388 -0.957 -19.273 1.00 76.81 93 ALA A O 1
ATOM 724 N N . LYS A 1 94 ? 4.303 -2.094 -19.577 1.00 77.44 94 LYS A N 1
ATOM 725 C CA . LYS A 1 94 ? 4.734 -1.355 -20.773 1.00 77.44 94 LYS A CA 1
ATOM 726 C C . LYS A 1 94 ? 3.875 -1.647 -21.988 1.00 77.44 94 LYS A C 1
ATOM 728 O O . LYS A 1 94 ? 3.684 -0.768 -22.820 1.00 77.44 94 LYS A O 1
ATOM 733 N N . ALA A 1 95 ? 3.360 -2.867 -22.079 1.00 78.88 95 ALA A N 1
ATOM 734 C CA . ALA A 1 95 ? 2.424 -3.264 -23.119 1.00 78.88 95 ALA A CA 1
ATOM 735 C C . ALA A 1 95 ? 0.995 -2.733 -22.885 1.00 78.88 95 ALA A C 1
ATOM 737 O O . ALA A 1 95 ? 0.115 -3.019 -23.695 1.00 78.88 95 ALA A O 1
ATOM 738 N N . TYR A 1 96 ? 0.743 -1.984 -21.800 1.00 76.25 96 TYR A N 1
ATOM 739 C CA . TYR A 1 96 ? -0.574 -1.428 -21.503 1.00 76.25 96 TYR A CA 1
ATOM 740 C C . TYR A 1 96 ? -1.052 -0.482 -22.605 1.00 76.25 96 TYR A C 1
ATOM 742 O O . TYR A 1 96 ? -0.390 0.501 -22.946 1.00 76.25 96 TYR A O 1
ATOM 750 N N . VAL A 1 97 ? -2.254 -0.755 -23.109 1.00 74.25 97 VAL A N 1
ATOM 751 C CA . VAL A 1 97 ? -2.963 0.118 -24.039 1.00 74.25 97 VAL A CA 1
ATOM 752 C C . VAL A 1 97 ? -4.092 0.809 -23.273 1.00 74.25 97 VAL A C 1
ATOM 754 O O . VAL A 1 97 ? -4.980 0.129 -22.754 1.00 74.25 97 VAL A O 1
ATOM 757 N N . PRO A 1 98 ? -4.101 2.153 -23.187 1.00 71.31 98 PRO A N 1
ATOM 758 C CA . PRO A 1 98 ? -5.186 2.877 -22.539 1.00 71.31 98 PRO A CA 1
ATOM 759 C C . PRO A 1 98 ? -6.548 2.493 -23.123 1.00 71.31 98 PRO A C 1
ATOM 761 O O . PRO A 1 98 ? -6.698 2.390 -24.339 1.00 71.31 98 PRO A O 1
ATOM 764 N N . HIS A 1 99 ? -7.548 2.328 -22.255 1.00 68.94 99 HIS A N 1
ATOM 765 C CA . HIS A 1 99 ? -8.917 1.926 -22.615 1.00 68.94 99 HIS A CA 1
ATOM 766 C C . HIS A 1 99 ? -9.075 0.489 -23.144 1.00 68.94 99 HIS A C 1
ATOM 768 O O . HIS A 1 99 ? -10.184 0.106 -23.519 1.00 68.94 99 HIS A O 1
ATOM 774 N N . ASP A 1 100 ? -8.023 -0.333 -23.110 1.00 71.00 100 ASP A N 1
ATOM 775 C CA . ASP A 1 100 ? -8.145 -1.777 -23.287 1.00 71.00 100 ASP A CA 1
ATOM 776 C C . ASP A 1 100 ? -8.449 -2.455 -21.944 1.00 71.00 100 ASP A C 1
ATOM 778 O O . ASP A 1 100 ? -7.586 -2.662 -21.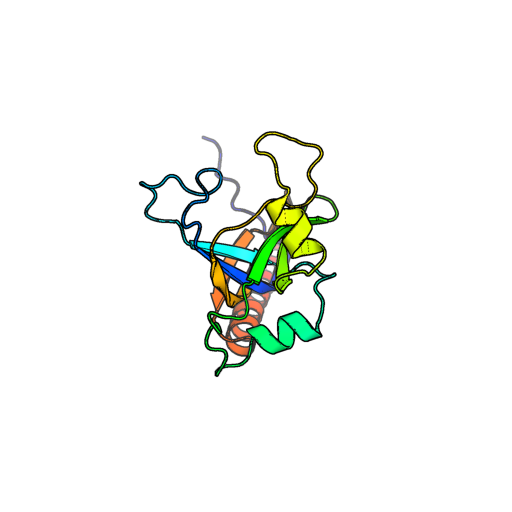090 1.00 71.00 100 ASP A O 1
ATOM 782 N N . HIS A 1 101 ? -9.714 -2.829 -21.757 1.00 63.62 101 HIS A N 1
ATOM 783 C CA . HIS A 1 101 ? -10.189 -3.498 -20.545 1.00 63.62 101 HIS A CA 1
ATOM 784 C C . HIS A 1 101 ? -9.695 -4.948 -20.397 1.00 63.62 101 HIS A C 1
ATOM 786 O O . HIS A 1 101 ? -9.983 -5.588 -19.384 1.00 63.62 101 HIS A O 1
ATOM 792 N N . SER A 1 102 ? -8.983 -5.490 -21.391 1.00 65.38 102 SER A N 1
ATOM 793 C CA . SER A 1 102 ? -8.360 -6.812 -21.305 1.00 65.38 102 SER A CA 1
ATOM 794 C C . SER A 1 102 ? -7.008 -6.787 -20.579 1.00 65.38 102 SER A C 1
ATOM 796 O O . SER A 1 102 ? -6.573 -7.821 -20.054 1.00 65.38 102 SER A O 1
ATOM 798 N N . CYS A 1 103 ? -6.366 -5.615 -20.483 1.00 60.59 103 CYS A N 1
ATOM 799 C CA . CYS A 1 103 ? -5.109 -5.448 -19.768 1.00 60.59 103 CYS A CA 1
ATOM 800 C C . CYS A 1 103 ? -5.317 -5.633 -18.258 1.00 60.59 103 CYS A C 1
ATOM 802 O O . CYS A 1 103 ? -6.039 -4.887 -17.603 1.00 60.59 103 CYS A O 1
ATOM 804 N N . ARG A 1 104 ? -4.648 -6.638 -17.684 1.00 67.00 104 ARG A N 1
ATOM 805 C CA . ARG A 1 104 ? -4.717 -6.943 -16.242 1.00 67.00 104 ARG A CA 1
ATOM 806 C C . ARG A 1 104 ? -3.780 -6.092 -15.382 1.00 67.00 104 ARG A C 1
ATOM 808 O O . ARG A 1 10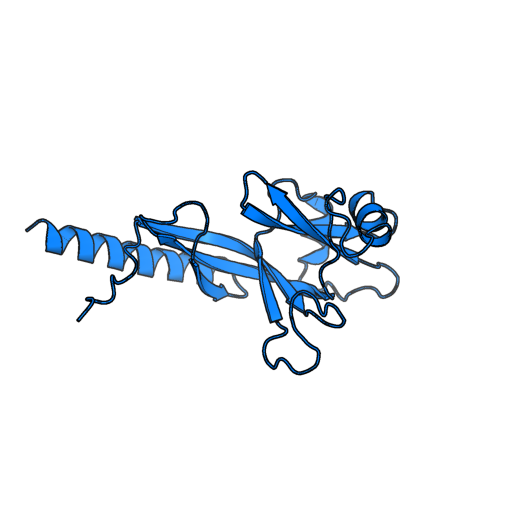4 ? -3.915 -6.110 -14.161 1.00 67.00 104 ARG A O 1
ATOM 815 N N . PHE A 1 105 ? -2.826 -5.411 -16.014 1.00 72.62 105 PHE A N 1
ATOM 816 C CA . PHE A 1 105 ? -1.771 -4.641 -15.365 1.00 72.62 105 PHE A CA 1
ATOM 817 C C . PHE A 1 105 ? -1.779 -3.230 -15.938 1.00 72.62 105 PHE A C 1
ATOM 819 O O . PHE A 1 105 ? -1.495 -3.041 -17.118 1.00 72.62 105 PHE A O 1
ATOM 826 N N . GLU A 1 106 ? -2.124 -2.252 -15.106 1.00 78.56 106 GLU A N 1
ATOM 827 C CA . GLU A 1 106 ? -2.109 -0.842 -15.499 1.00 78.56 106 GLU A CA 1
ATOM 828 C C . GLU A 1 106 ? -0.884 -0.177 -14.863 1.00 78.56 106 GLU A C 1
ATOM 830 O O . GLU A 1 106 ? -0.694 -0.330 -13.653 1.00 78.56 106 GLU A O 1
ATOM 835 N N . PRO A 1 107 ? -0.041 0.552 -15.611 1.00 80.56 107 PRO A N 1
ATOM 836 C CA . PRO A 1 107 ? 1.083 1.261 -15.028 1.00 80.56 107 PRO A CA 1
ATOM 837 C C . PRO A 1 107 ? 0.577 2.306 -14.033 1.00 80.56 107 PRO A C 1
ATOM 839 O O . PRO A 1 107 ? -0.305 3.120 -14.312 1.00 80.56 107 PRO A O 1
ATOM 842 N N . LEU A 1 108 ? 1.158 2.273 -12.845 1.00 76.81 108 LEU A N 1
ATOM 843 C CA . LEU A 1 108 ? 1.030 3.314 -11.844 1.00 76.81 108 LEU A CA 1
ATOM 844 C C . LEU A 1 108 ? 2.200 4.286 -12.025 1.00 76.81 108 LEU A C 1
ATOM 846 O O . LEU A 1 108 ? 3.165 3.987 -12.721 1.00 76.81 108 LEU A O 1
ATOM 850 N N . GLY A 1 109 ? 2.097 5.474 -11.431 1.00 80.75 109 GLY A N 1
ATOM 851 C CA . GLY A 1 109 ? 3.154 6.481 -11.508 1.00 80.75 109 GLY A CA 1
ATOM 852 C C . GLY A 1 109 ? 4.477 6.044 -10.853 1.00 80.75 109 GLY A C 1
ATOM 853 O O . GLY A 1 109 ? 4.849 4.878 -10.809 1.00 80.75 109 GLY A O 1
ATOM 854 N N . SER A 1 110 ? 5.233 6.988 -10.308 1.00 81.44 110 SER A N 1
ATOM 855 C CA . SER A 1 110 ? 6.544 6.682 -9.730 1.00 81.44 110 SER A CA 1
ATOM 856 C C . SER A 1 110 ? 6.431 6.068 -8.331 1.00 81.44 110 SER A C 1
ATOM 858 O O . SER A 1 110 ? 5.629 6.520 -7.508 1.00 81.44 110 SER A O 1
ATOM 860 N N . TYR A 1 111 ? 7.281 5.076 -8.052 1.00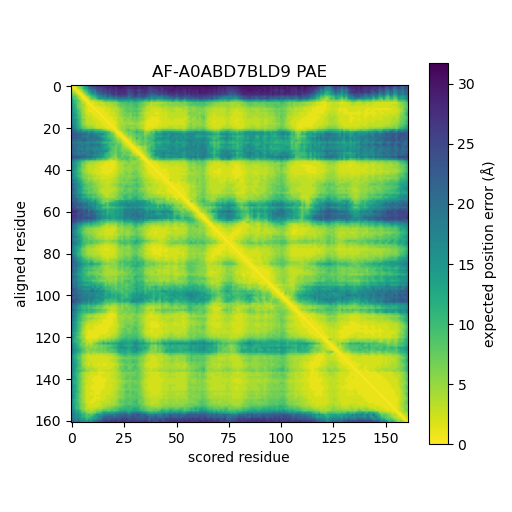 85.75 111 TYR A N 1
ATOM 861 C CA . TYR A 1 111 ? 7.474 4.512 -6.716 1.00 85.75 111 TYR A CA 1
ATOM 862 C C . TYR A 1 111 ? 7.979 5.586 -5.741 1.00 85.75 111 TYR A C 1
ATOM 864 O O . TYR A 1 111 ? 8.947 6.287 -6.026 1.00 85.75 111 TYR A O 1
ATOM 872 N N . GLY A 1 112 ? 7.317 5.720 -4.592 1.00 85.38 112 GLY A N 1
ATOM 873 C CA . GLY A 1 112 ? 7.627 6.708 -3.557 1.00 85.38 112 GLY A CA 1
ATOM 874 C C . GLY A 1 112 ? 8.067 6.110 -2.221 1.00 85.38 112 GLY A C 1
ATOM 875 O O . GLY A 1 112 ? 8.127 6.839 -1.232 1.00 85.38 112 GLY A O 1
ATOM 876 N N . GLY A 1 113 ? 8.341 4.805 -2.174 1.00 87.38 113 GLY A N 1
ATOM 877 C CA . GLY A 1 113 ? 8.697 4.084 -0.953 1.00 87.38 113 GLY A CA 1
ATOM 878 C C . GLY A 1 113 ? 7.575 3.192 -0.424 1.00 87.38 113 GLY A C 1
ATOM 879 O O . GLY A 1 113 ? 6.402 3.347 -0.771 1.00 87.38 113 GLY A O 1
ATOM 880 N N . VAL A 1 114 ? 7.949 2.256 0.443 1.00 90.50 114 VAL A N 1
ATOM 881 C CA . VAL A 1 114 ? 7.012 1.403 1.178 1.00 90.50 114 VAL A CA 1
ATOM 882 C C . VAL A 1 114 ? 6.679 2.028 2.525 1.00 90.50 114 VAL A C 1
ATOM 884 O O . VAL A 1 114 ? 7.555 2.496 3.245 1.00 90.50 114 VAL A O 1
ATOM 887 N N . PHE A 1 115 ? 5.393 2.009 2.848 1.00 93.25 115 PHE A N 1
ATOM 888 C CA . PHE A 1 115 ? 4.796 2.584 4.042 1.00 93.25 115 PHE A CA 1
ATOM 889 C C . PHE A 1 115 ? 3.842 1.569 4.683 1.00 93.25 115 PHE A C 1
ATOM 891 O O . PHE A 1 115 ? 3.623 0.462 4.179 1.00 93.25 115 PHE A O 1
ATOM 898 N N . TRP A 1 116 ? 3.252 1.974 5.799 1.00 95.06 116 TRP A N 1
ATOM 899 C CA . TRP A 1 116 ? 2.221 1.238 6.510 1.00 95.06 116 TRP A CA 1
ATOM 900 C C . TRP A 1 116 ? 0.978 2.100 6.618 1.00 95.06 116 TRP A C 1
ATOM 902 O O . TRP A 1 116 ? 1.054 3.263 7.004 1.00 95.06 116 TRP A O 1
ATOM 912 N N . ARG A 1 117 ? -0.184 1.547 6.287 1.00 95.06 117 ARG A N 1
ATOM 913 C CA . ARG A 1 117 ? -1.461 2.241 6.433 1.00 95.06 117 ARG A CA 1
ATOM 914 C C . ARG A 1 117 ? -2.325 1.568 7.481 1.00 95.06 117 ARG A C 1
ATOM 916 O O . ARG A 1 117 ? -2.404 0.344 7.545 1.00 95.06 117 ARG A O 1
ATOM 923 N N . VAL A 1 118 ? -3.001 2.388 8.272 1.00 96.88 118 VAL A N 1
ATOM 924 C CA . VAL A 1 118 ? -4.093 1.961 9.137 1.00 96.88 118 VAL A CA 1
ATOM 925 C C . VAL A 1 118 ? -5.389 2.134 8.365 1.00 96.88 118 VAL A C 1
ATOM 927 O O . VAL A 1 118 ? -5.690 3.226 7.868 1.00 96.88 118 VAL A O 1
ATOM 930 N N . VAL A 1 119 ? -6.151 1.052 8.264 1.00 94.88 119 VAL A N 1
ATOM 931 C CA . VAL A 1 119 ? -7.419 1.019 7.542 1.00 94.88 119 VAL A CA 1
ATOM 932 C C . VAL A 1 119 ? -8.560 0.593 8.455 1.00 94.88 119 VAL A C 1
ATOM 934 O O . VAL A 1 119 ? -8.374 -0.215 9.365 1.00 94.88 119 VAL A O 1
ATOM 937 N N . GLY A 1 120 ? -9.750 1.136 8.213 1.00 93.31 120 GLY A N 1
ATOM 938 C CA . GLY A 1 120 ? -10.988 0.753 8.884 1.00 93.31 120 GLY A CA 1
ATOM 939 C C . GLY A 1 120 ? -11.915 0.002 7.937 1.00 93.31 120 GLY A C 1
ATOM 940 O O . GLY A 1 120 ? -12.226 0.490 6.854 1.00 93.31 120 GLY A O 1
ATOM 941 N N . HIS A 1 121 ? -12.393 -1.168 8.351 1.00 91.06 121 HIS A N 1
ATOM 942 C CA . HIS A 1 121 ? -13.419 -1.906 7.619 1.00 91.06 121 HIS A CA 1
ATOM 943 C C . HIS A 1 121 ? -14.795 -1.430 8.062 1.00 91.06 121 HIS A C 1
ATOM 945 O O . HIS A 1 121 ? -15.113 -1.481 9.252 1.00 91.06 121 HIS A O 1
ATOM 951 N N . VAL A 1 122 ? -15.613 -0.987 7.114 1.00 88.56 122 VAL A N 1
ATOM 952 C CA . VAL A 1 122 ? -16.969 -0.497 7.381 1.00 88.56 122 VAL A CA 1
ATOM 953 C C . VAL A 1 122 ? -17.971 -1.625 7.143 1.00 88.56 122 VAL A C 1
ATOM 955 O O . VAL A 1 122 ? -17.766 -2.466 6.268 1.00 88.56 122 VAL A O 1
ATOM 958 N N . PHE A 1 123 ? -19.023 -1.686 7.957 1.00 82.50 123 PHE A N 1
ATOM 959 C CA . PHE A 1 123 ? -20.037 -2.745 7.914 1.00 82.50 123 PHE A CA 1
ATOM 960 C C . PHE A 1 123 ? -20.719 -2.892 6.543 1.00 82.50 123 PHE A C 1
ATOM 962 O O . PHE A 1 123 ? -20.977 -4.005 6.096 1.00 82.50 123 PHE A O 1
ATOM 969 N N . ASP A 1 124 ? -20.987 -1.776 5.871 1.00 78.50 124 ASP A N 1
ATOM 970 C CA . ASP A 1 124 ? -21.654 -1.696 4.569 1.00 78.50 124 ASP A CA 1
ATOM 971 C C . ASP A 1 124 ? -20.704 -1.881 3.371 1.00 78.50 124 ASP A C 1
ATOM 973 O O . ASP A 1 124 ? -21.165 -2.099 2.251 1.00 78.50 124 ASP A O 1
ATOM 977 N N . ALA A 1 125 ? -19.387 -1.849 3.597 1.00 77.81 125 ALA A N 1
ATOM 978 C CA . ALA A 1 125 ? -18.366 -1.998 2.560 1.00 77.81 125 ALA A CA 1
ATOM 979 C C . ALA A 1 125 ? -17.103 -2.731 3.071 1.00 77.81 125 ALA A C 1
ATOM 981 O O . ALA A 1 125 ? -15.997 -2.182 3.033 1.00 77.81 125 ALA A O 1
ATOM 982 N N . PRO A 1 126 ? -17.210 -3.995 3.526 1.00 68.00 126 PRO A N 1
ATOM 983 C CA . PRO A 1 126 ? -16.089 -4.697 4.160 1.00 68.00 126 PRO A CA 1
ATOM 984 C C . PRO A 1 126 ? -14.915 -4.973 3.207 1.00 68.00 126 PRO A C 1
ATOM 986 O O . PRO A 1 126 ? -13.775 -5.077 3.667 1.00 68.00 126 PRO A O 1
ATOM 989 N N . ALA A 1 127 ? -15.192 -5.070 1.900 1.00 71.88 127 ALA A N 1
ATOM 990 C CA . ALA A 1 127 ? -14.209 -5.328 0.847 1.00 71.88 127 ALA A CA 1
ATOM 991 C C . ALA A 1 127 ? -13.424 -4.078 0.406 1.00 71.88 127 ALA A C 1
ATOM 993 O O . ALA A 1 127 ? -12.406 -4.207 -0.263 1.00 71.88 127 ALA A O 1
ATOM 994 N N . SER A 1 128 ? -13.866 -2.875 0.785 1.00 79.81 128 SER A N 1
ATOM 995 C CA . SER A 1 128 ? -13.202 -1.617 0.429 1.00 79.81 128 SER A CA 1
ATOM 996 C C . SER A 1 128 ? -12.845 -0.854 1.702 1.00 79.81 128 SER A C 1
ATOM 998 O O . SER A 1 128 ? -13.552 0.086 2.077 1.00 79.81 128 SER A O 1
ATOM 1000 N N . PRO A 1 129 ? -11.78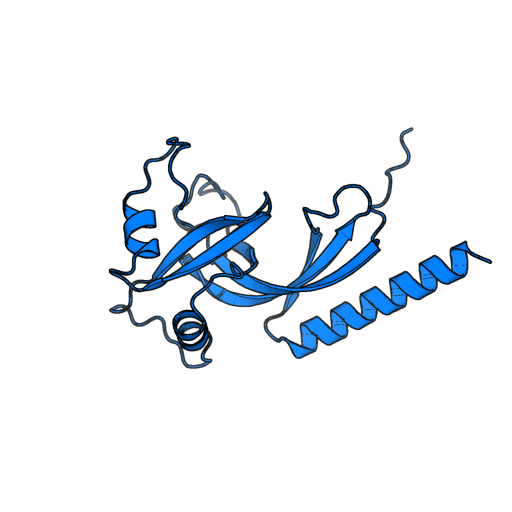4 -1.271 2.414 1.00 86.94 129 PRO A N 1
ATOM 1001 C CA . PRO A 1 129 ? -11.425 -0.645 3.673 1.00 86.94 129 PRO A CA 1
ATOM 1002 C C . PRO A 1 129 ? -11.041 0.824 3.465 1.00 86.94 129 PRO A C 1
ATOM 1004 O O . PRO A 1 129 ? -10.365 1.191 2.503 1.00 86.94 129 PRO A O 1
ATOM 1007 N N . MET A 1 130 ? -11.475 1.674 4.391 1.00 89.06 130 MET A N 1
ATOM 1008 C CA . MET A 1 130 ? -11.206 3.105 4.354 1.00 89.06 130 MET A CA 1
ATOM 1009 C C . MET A 1 130 ? -9.819 3.380 4.933 1.00 89.06 130 MET A C 1
ATOM 1011 O O . MET A 1 130 ? -9.536 2.993 6.067 1.00 89.06 130 MET A O 1
ATOM 1015 N N . GLN A 1 131 ? -8.956 4.069 4.185 1.00 91.06 131 GLN A N 1
ATOM 1016 C CA . GLN A 1 131 ? -7.672 4.525 4.713 1.00 91.06 131 GLN A CA 1
ATOM 1017 C C . GLN A 1 131 ? -7.887 5.636 5.744 1.00 91.06 131 GLN A C 1
ATOM 1019 O O . GLN A 1 131 ? -8.550 6.629 5.459 1.00 91.06 131 GLN A O 1
ATOM 1024 N N . ILE A 1 132 ? -7.299 5.469 6.928 1.00 92.75 132 ILE A N 1
ATOM 1025 C CA . ILE A 1 132 ? -7.426 6.418 8.040 1.00 92.75 132 ILE A CA 1
ATOM 1026 C C . ILE A 1 132 ? -6.146 7.227 8.189 1.00 92.75 132 ILE A C 1
ATOM 1028 O O . ILE A 1 132 ? -6.189 8.450 8.236 1.00 92.75 132 ILE A O 1
ATOM 1032 N N . GLN A 1 133 ? -5.007 6.537 8.248 1.00 94.00 133 GLN A N 1
ATOM 1033 C CA . GLN A 1 133 ? -3.701 7.151 8.461 1.00 94.00 133 GLN A CA 1
ATOM 1034 C C . GLN A 1 133 ? -2.615 6.341 7.758 1.00 94.00 133 GLN A C 1
ATOM 1036 O O . GLN A 1 133 ? -2.726 5.122 7.630 1.00 94.00 133 GLN A O 1
ATOM 1041 N N . VAL A 1 134 ? -1.549 7.019 7.340 1.00 93.69 134 VAL A N 1
ATOM 1042 C CA . VAL A 1 134 ? -0.323 6.397 6.832 1.00 93.69 134 VAL A CA 1
ATOM 1043 C C . VAL A 1 134 ? 0.844 6.732 7.757 1.00 93.69 134 VAL A C 1
ATOM 1045 O O . VAL A 1 134 ? 0.936 7.843 8.285 1.00 93.69 134 VAL A O 1
ATOM 1048 N N . CYS A 1 135 ? 1.724 5.761 7.950 1.00 93.38 135 CYS A N 1
ATOM 1049 C CA . CYS A 1 135 ? 2.910 5.811 8.786 1.00 93.38 135 CYS A CA 1
ATOM 1050 C C . CYS A 1 135 ? 4.109 5.307 7.976 1.00 93.38 135 CYS A C 1
ATOM 1052 O O . CYS A 1 135 ? 3.992 4.377 7.178 1.00 93.38 135 CYS A O 1
ATOM 1054 N N . SER A 1 136 ? 5.280 5.899 8.191 1.00 91.06 136 SER A N 1
ATOM 1055 C CA . SER A 1 136 ? 6.542 5.395 7.630 1.00 91.06 136 SER A CA 1
ATOM 1056 C C . SER A 1 136 ? 7.099 4.193 8.398 1.00 91.06 136 SER A C 1
ATOM 1058 O O . SER A 1 136 ? 8.021 3.544 7.921 1.00 91.06 136 SER A O 1
ATOM 1060 N N . ASP A 1 137 ? 6.554 3.907 9.581 1.00 91.31 137 ASP A N 1
ATOM 1061 C CA . ASP A 1 137 ? 7.030 2.883 10.508 1.00 91.31 137 ASP A CA 1
ATOM 1062 C C . ASP A 1 137 ? 5.907 1.897 10.868 1.00 91.31 137 ASP A C 1
ATOM 1064 O O . ASP A 1 137 ? 4.753 2.297 11.065 1.00 91.31 137 ASP A O 1
ATOM 1068 N N . GLU A 1 138 ? 6.250 0.608 10.929 1.00 94.31 138 GLU A N 1
ATOM 1069 C CA . GLU A 1 138 ? 5.296 -0.476 11.192 1.00 94.31 138 GLU A CA 1
ATOM 1070 C C . GLU A 1 138 ? 4.769 -0.422 12.625 1.00 94.31 138 GLU A C 1
ATOM 1072 O O . GLU A 1 138 ? 3.569 -0.569 12.859 1.00 94.31 138 GLU A O 1
ATOM 1077 N N . GLU A 1 139 ? 5.658 -0.186 13.589 1.00 96.38 139 GLU A N 1
ATOM 1078 C CA . GLU A 1 139 ? 5.315 -0.198 15.008 1.00 96.38 139 GLU A CA 1
ATOM 1079 C C . GLU A 1 139 ? 4.433 1.001 15.368 1.00 96.38 139 GLU A C 1
ATOM 1081 O O . GLU A 1 139 ? 3.438 0.850 16.081 1.00 96.38 139 GLU A O 1
ATOM 1086 N N . ALA A 1 140 ? 4.697 2.168 14.777 1.00 95.31 140 ALA A N 1
ATOM 1087 C CA . ALA A 1 140 ? 3.809 3.323 14.851 1.00 95.31 140 ALA A CA 1
ATOM 1088 C C . ALA A 1 140 ? 2.409 3.016 14.283 1.00 95.31 140 ALA A C 1
ATOM 1090 O O . ALA A 1 140 ? 1.400 3.352 14.912 1.00 95.31 140 ALA A O 1
ATOM 1091 N N . ALA A 1 141 ? 2.323 2.338 13.130 1.00 96.69 141 ALA A N 1
ATOM 1092 C CA . ALA A 1 141 ? 1.042 1.940 12.546 1.00 96.69 141 ALA A CA 1
ATOM 1093 C C . ALA A 1 141 ? 0.290 0.935 13.434 1.00 96.69 141 ALA A C 1
ATOM 1095 O O . ALA A 1 141 ? -0.919 1.074 13.635 1.00 96.69 141 ALA A O 1
ATOM 1096 N N . LYS A 1 142 ? 0.994 -0.049 14.011 1.00 97.75 142 LYS A N 1
ATOM 1097 C CA . LYS A 1 142 ? 0.425 -1.025 14.955 1.00 97.75 142 LYS A CA 1
ATOM 1098 C C . LYS A 1 142 ? -0.091 -0.359 16.224 1.00 97.75 142 LYS A C 1
ATOM 1100 O O . LYS A 1 142 ? -1.216 -0.648 16.629 1.00 97.75 142 LYS A O 1
ATOM 1105 N N . ALA A 1 143 ? 0.674 0.555 16.820 1.00 97.62 143 ALA A N 1
ATOM 1106 C CA . ALA A 1 143 ? 0.259 1.292 18.012 1.00 97.62 143 ALA A CA 1
ATOM 1107 C C . ALA A 1 143 ? -1.004 2.132 17.746 1.00 97.62 143 ALA A C 1
ATOM 1109 O O . ALA A 1 143 ? -1.962 2.117 18.527 1.00 97.62 143 ALA A O 1
ATOM 1110 N N . LEU A 1 144 ? -1.049 2.810 16.597 1.00 97.19 144 LEU A N 1
ATOM 1111 C CA . LEU A 1 144 ? -2.216 3.578 16.180 1.00 97.19 144 LEU A CA 1
ATOM 1112 C C . LEU A 1 144 ? -3.433 2.677 15.909 1.00 97.19 144 LEU A C 1
ATOM 1114 O O . LEU A 1 144 ? -4.535 2.965 16.374 1.00 97.19 144 LEU A O 1
ATOM 1118 N N . CYS A 1 145 ? -3.244 1.552 15.219 1.00 97.75 145 CYS A N 1
ATOM 1119 C CA . CYS A 1 145 ? -4.303 0.570 14.994 1.00 97.75 145 CYS A CA 1
ATOM 1120 C C . CYS A 1 145 ? -4.846 0.002 16.314 1.00 97.75 145 CYS A C 1
ATOM 1122 O O . CYS A 1 145 ? -6.061 -0.110 16.473 1.00 97.75 145 CYS A O 1
ATOM 1124 N N . ALA A 1 146 ? -3.978 -0.314 17.279 1.00 97.25 146 ALA A N 1
ATOM 1125 C CA . ALA A 1 146 ? -4.383 -0.773 18.607 1.00 97.25 146 ALA A CA 1
ATOM 1126 C C . ALA A 1 146 ? -5.233 0.280 19.338 1.00 97.25 146 ALA A C 1
ATOM 1128 O O . ALA A 1 146 ? -6.224 -0.062 19.983 1.00 97.25 146 ALA A O 1
ATOM 1129 N N . THR A 1 147 ? -4.898 1.562 19.169 1.00 96.94 147 THR A N 1
ATOM 1130 C CA . THR A 1 147 ? -5.666 2.681 19.732 1.00 96.94 147 THR A CA 1
ATOM 1131 C C . THR A 1 147 ? -7.077 2.727 19.143 1.00 96.94 147 THR A C 1
ATOM 1133 O O . THR A 1 147 ? -8.056 2.749 19.888 1.00 96.94 147 THR A O 1
ATOM 1136 N N . PHE A 1 148 ? -7.209 2.649 17.815 1.00 95.75 148 PHE A N 1
ATOM 1137 C CA . PHE A 1 148 ? -8.521 2.614 17.165 1.00 95.75 148 PHE A CA 1
ATOM 1138 C C . PHE A 1 148 ? -9.340 1.375 17.546 1.00 95.75 148 PHE A C 1
ATOM 1140 O O . PHE A 1 148 ? -10.548 1.479 17.765 1.00 95.75 148 PHE A O 1
ATOM 1147 N N . GLN A 1 149 ? -8.695 0.216 17.689 1.00 95.44 149 GLN A N 1
ATOM 1148 C CA . GLN A 1 149 ? -9.359 -1.003 18.153 1.00 95.44 149 GLN A CA 1
ATOM 1149 C C . GLN A 1 149 ? -9.892 -0.863 19.585 1.00 95.44 149 GLN A C 1
ATOM 1151 O O . GLN A 1 149 ? -11.034 -1.237 19.850 1.00 95.44 149 GLN A O 1
ATOM 1156 N N . ALA A 1 150 ? -9.116 -0.270 20.497 1.00 95.12 150 ALA A N 1
ATOM 1157 C CA . ALA A 1 150 ? -9.564 -0.007 21.863 1.00 95.12 150 A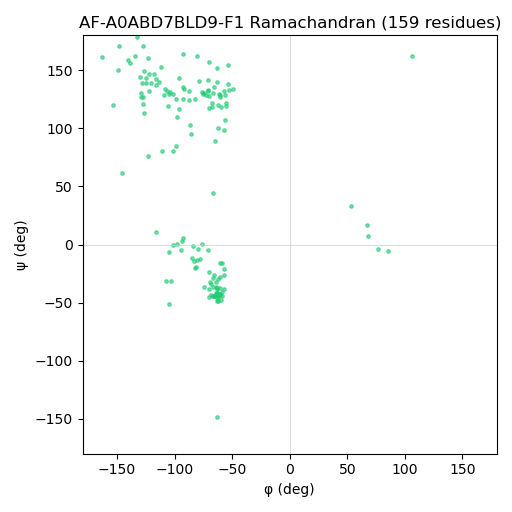LA A CA 1
ATOM 1158 C C . ALA A 1 150 ? -10.757 0.965 21.900 1.00 95.12 150 ALA A C 1
ATOM 1160 O O . ALA A 1 150 ? -11.725 0.729 22.624 1.00 95.12 150 ALA A O 1
ATOM 1161 N N . MET A 1 151 ? -10.728 2.019 21.077 1.00 93.69 151 MET A N 1
ATOM 1162 C CA . MET A 1 151 ? -11.847 2.960 20.948 1.00 93.69 151 MET A CA 1
ATOM 1163 C C . MET A 1 151 ? -13.118 2.276 20.433 1.00 93.69 151 MET A C 1
ATOM 1165 O O . MET A 1 151 ? -14.204 2.522 20.958 1.00 93.69 151 MET A O 1
ATOM 1169 N N . LEU A 1 152 ? -12.994 1.393 19.439 1.00 92.38 152 LEU A N 1
ATOM 1170 C CA . LEU A 1 152 ? -14.128 0.640 18.907 1.00 92.38 152 LEU A CA 1
ATOM 1171 C C . LEU A 1 152 ? -14.712 -0.325 19.936 1.00 92.38 152 LEU A C 1
ATOM 1173 O O . LEU A 1 152 ? -15.930 -0.368 20.097 1.00 92.38 152 LEU A O 1
ATOM 1177 N N . ALA A 1 153 ? -13.861 -1.051 20.663 1.00 91.00 153 ALA A N 1
ATOM 1178 C CA . ALA A 1 153 ? -14.299 -1.947 21.726 1.00 91.00 153 ALA A CA 1
ATOM 1179 C C . ALA A 1 153 ? -15.040 -1.186 22.839 1.00 91.00 153 ALA A C 1
ATOM 1181 O O . ALA A 1 153 ? -16.103 -1.623 23.278 1.00 91.00 153 ALA A O 1
ATOM 1182 N N . ALA A 1 154 ? -14.528 -0.021 23.250 1.00 90.38 154 ALA A N 1
ATOM 1183 C CA . ALA A 1 154 ? -15.187 0.834 24.235 1.00 90.38 154 ALA A CA 1
ATOM 1184 C C . ALA A 1 154 ? -16.548 1.345 23.733 1.00 90.38 154 ALA A C 1
ATOM 1186 O O . ALA A 1 154 ? -17.536 1.277 24.459 1.00 90.38 154 ALA A O 1
ATOM 1187 N N . TYR A 1 155 ? -16.628 1.798 22.479 1.00 86.75 155 TYR A N 1
ATOM 1188 C CA . TYR A 1 155 ? -17.881 2.250 21.870 1.00 86.75 155 TYR A CA 1
ATOM 1189 C C . TYR A 1 155 ? -18.928 1.128 21.784 1.00 86.75 155 TYR A C 1
ATOM 1191 O O . TYR A 1 155 ? -20.092 1.320 22.136 1.00 86.75 155 TYR A O 1
ATOM 1199 N N . GLN A 1 156 ? -18.514 -0.067 21.360 1.00 84.56 156 GLN A N 1
ATOM 1200 C CA . GLN A 1 156 ? -19.389 -1.238 21.274 1.00 84.56 156 GLN A CA 1
ATOM 1201 C C . GLN A 1 156 ? -19.824 -1.750 22.653 1.00 84.56 156 GLN A C 1
ATOM 1203 O O . GLN A 1 156 ? -20.949 -2.225 22.791 1.00 84.56 156 GLN A O 1
ATOM 1208 N N . GLY A 1 157 ? -18.959 -1.648 23.667 1.00 75.69 157 GLY A N 1
ATOM 1209 C CA . GLY A 1 157 ? -19.287 -1.972 25.055 1.00 75.69 157 GLY A CA 1
ATOM 1210 C C . GLY A 1 157 ? -20.314 -1.010 25.652 1.00 75.69 157 GLY A C 1
ATOM 1211 O O . GLY A 1 157 ? -21.287 -1.459 26.248 1.00 75.69 157 GLY A O 1
ATOM 1212 N N . SER A 1 158 ? -20.153 0.295 25.419 1.00 71.12 158 SER A N 1
ATOM 1213 C CA . SER A 1 158 ? -21.083 1.330 25.896 1.00 71.12 158 SER A CA 1
ATOM 1214 C C . SER A 1 158 ? -22.464 1.268 25.239 1.00 71.12 158 SER A C 1
ATOM 1216 O O . SER A 1 158 ? -23.443 1.630 25.873 1.00 71.12 158 SER A O 1
ATOM 1218 N N . ASN A 1 159 ? -22.568 0.789 23.994 1.00 60.81 159 ASN A N 1
ATOM 1219 C CA . ASN A 1 159 ? -23.852 0.616 23.296 1.00 60.81 159 ASN A CA 1
ATOM 1220 C C . ASN A 1 159 ? -24.573 -0.709 23.621 1.00 60.81 159 ASN A C 1
ATOM 1222 O O . ASN A 1 159 ? -25.640 -0.975 23.068 1.00 60.81 159 ASN A O 1
ATOM 1226 N N . ARG A 1 160 ? -23.978 -1.575 24.452 1.00 54.19 160 ARG A N 1
ATOM 1227 C CA . ARG A 1 160 ? -24.584 -2.836 24.920 1.00 54.19 160 ARG A CA 1
ATOM 1228 C C . ARG A 1 160 ? -25.077 -2.772 26.371 1.00 54.19 160 ARG A C 1
ATOM 1230 O O . ARG A 1 160 ? -25.668 -3.753 26.822 1.00 54.19 160 ARG A O 1
ATOM 1237 N N . ALA A 1 161 ? -24.806 -1.674 27.077 1.00 45.53 161 ALA A N 1
ATOM 1238 C CA . ALA A 1 161 ? -25.279 -1.388 28.432 1.00 45.53 161 ALA A CA 1
ATOM 1239 C C . ALA A 1 161 ? -26.511 -0.475 28.384 1.00 45.53 161 ALA A C 1
ATOM 1241 O O . ALA A 1 161 ? -27.382 -0.645 29.264 1.00 45.53 161 ALA A O 1
#

Foldseek 3Di:
DDDPPDFQFPAKDKFKKWWFQQDVVCVQPNPPDPPRIDIFGADPPADPVVQVQQADPPPDPDPVWDKWWWWADDPNGIGIYIDTPPDPLRVLCVPDDPPPPVRRIHTTHDTDHMWMWMWTQGPVHNRHTHTDDIGRDPVVSVVVSVVVRVVSVVVVVVVVD

Nearest PDB structures (foldseek):
  7xmn-assembly1_B-2  TM=3.109E-01  e=9.881E+00  Severe acute respiratory syndrome coronavirus 2
  4a3p-assembly1_A  TM=1.933E-01  e=8.832E+00  Homo sapiens

Organism: Pseudomonas putida (NCBI:txid303)

pLDDT: mean 80.23, std 13.88, range [37.28, 97.75]

Solvent-accessible surface area (backbone atoms only — not comparable to full-atom values): 9240 Å² total; per-residue (Å²): 132,82,76,79,79,71,83,52,69,75,50,60,44,71,42,56,23,36,34,33,34,31,65,94,30,62,92,80,20,47,95,82,46,90,66,35,66,51,75,34,38,53,36,92,81,49,58,62,68,61,51,55,56,64,59,40,96,81,52,66,82,49,87,86,60,47,70,30,35,25,38,38,72,58,98,86,33,71,22,32,37,69,31,47,68,87,29,73,65,21,51,46,24,70,68,48,54,89,93,47,86,82,59,73,33,44,63,48,34,45,85,64,48,65,32,21,30,25,28,36,24,26,72,93,39,63,79,63,56,44,80,75,49,77,31,86,41,65,66,62,24,48,54,51,34,50,50,54,44,52,53,50,52,51,53,55,52,63,76,73,111